Protein AF-A0A4U8YW60-F1 (afdb_monomer)

Solvent-accessible surface area (backbone atoms only — not comparable to full-atom values): 5437 Å² total; per-residue (Å²): 139,80,76,97,72,82,85,86,88,59,59,45,70,53,40,57,76,44,55,92,75,53,62,66,46,84,43,76,53,58,71,70,84,77,90,76,92,76,55,82,59,91,73,71,62,89,47,45,40,82,76,46,76,47,69,71,81,82,52,98,86,54,92,57,55,49,31,45,34,34,32,38,48,58,81,74,82,78,69,134

Radius of gyration: 14.98 Å; Cα contacts (8 Å, |Δi|>4): 83; chains: 1; bounding box: 35×24×42 Å

Secondary structure (DSSP, 8-state):
---S-------HHHHHHHGGG-SEEEEEEES-----S--PPP--GGGEEEEEEE-PPPPTT-SS-EEEEEEEE---S---

InterPro domains:
  IPR001796 Dihydrofolate reductase domain [PF00186] (3-73)
  IPR001796 Dihydrofolate reductase domain [PS51330] (1-76)
  IPR024072 Dihydrofolate reductase-like domain superfamily [G3DSA:3.40.430.10] (2-80)
  IPR024072 Dihydrofolate reductase-like domain superfamily [SSF53597] (2-73)

Sequence (80 aa):
MGADEVILAGGGDLYGALLTRVDRMYLTLVDLAPPGDVRFPHIDWSEWVERARIRPPPHPADEASFAFVEFQRLQSARDR

Nearest PDB structures (foldseek):
  4osg-assembly4_D  TM=9.563E-01  e=2.948E-05  Klebsiella pneumoniae CG43
  5w3q-assembly1_A  TM=9.609E-01  e=4.062E-05  Escherichia coli K-12
  4qi9-assembly2_B  TM=9.076E-01  e=4.062E-05  Yersinia pestis CO92
  3jw3-assembly2_B  TM=9.241E-01  e=5.248E-05  Bacillus anthracis
  6rul-assembly1_A  TM=9.432E-01  e=7.709E-05  Lama glama

Mean predicted aligned error: 4.89 Å

Structure (mmCIF, N/CA/C/O backbone):
data_AF-A0A4U8YW60-F1
#
_entry.id   AF-A0A4U8YW60-F1
#
loop_
_atom_site.group_PDB
_atom_site.id
_atom_site.type_symbol
_atom_site.label_atom_id
_atom_site.label_alt_id
_atom_site.label_comp_id
_atom_site.label_asym_id
_atom_site.label_entity_id
_atom_site.label_seq_id
_atom_site.pdbx_PDB_ins_code
_atom_site.Cartn_x
_atom_site.Cartn_y
_atom_site.Cartn_z
_atom_site.occupancy
_atom_site.B_iso_or_equiv
_atom_site.auth_seq_id
_atom_site.auth_comp_id
_atom_site.auth_asym_id
_atom_site.auth_atom_id
_atom_site.pdbx_PDB_model_num
ATOM 1 N N . MET A 1 1 ? -2.334 -13.833 25.274 1.00 51.50 1 MET A N 1
ATOM 2 C CA . MET A 1 1 ? -1.410 -13.680 24.131 1.00 51.50 1 MET A CA 1
ATOM 3 C C . MET A 1 1 ? -2.253 -13.274 22.940 1.00 51.50 1 MET A C 1
ATOM 5 O O . MET A 1 1 ? -3.204 -13.984 22.645 1.00 51.50 1 MET A O 1
ATOM 9 N N . GLY A 1 2 ? -1.972 -12.121 22.345 1.00 78.94 2 GLY A N 1
ATOM 10 C CA . GLY A 1 2 ? -2.624 -11.621 21.134 1.00 78.94 2 GLY A CA 1
ATOM 11 C C . GLY A 1 2 ? -1.553 -11.080 20.193 1.00 78.94 2 GLY A C 1
ATOM 12 O O . GLY A 1 2 ? -0.440 -10.815 20.644 1.00 78.94 2 GLY A O 1
ATOM 13 N N . ALA A 1 3 ? -1.866 -10.985 18.904 1.00 86.25 3 ALA A N 1
ATOM 14 C CA . ALA A 1 3 ? -1.016 -10.281 17.953 1.00 86.25 3 ALA A CA 1
ATOM 15 C C . ALA A 1 3 ? -1.318 -8.779 18.028 1.00 86.25 3 ALA A C 1
ATOM 17 O O . ALA A 1 3 ? -2.488 -8.406 18.118 1.00 86.25 3 ALA A O 1
ATOM 18 N N . ASP A 1 4 ? -0.282 -7.943 17.960 1.00 89.50 4 ASP A N 1
ATOM 19 C CA . ASP A 1 4 ? -0.444 -6.483 17.915 1.00 89.50 4 ASP A CA 1
ATOM 20 C C . ASP A 1 4 ? -1.045 -6.018 16.577 1.00 89.50 4 ASP A C 1
ATOM 22 O O . ASP A 1 4 ? -1.703 -4.982 16.507 1.00 89.50 4 ASP A O 1
ATOM 26 N N . GLU A 1 5 ? -0.851 -6.800 15.509 1.00 91.69 5 GLU A N 1
ATOM 27 C CA . GLU A 1 5 ? -1.385 -6.520 14.180 1.00 91.69 5 GLU A CA 1
ATOM 28 C C . GLU A 1 5 ? -1.671 -7.811 13.400 1.00 91.69 5 GLU A C 1
ATOM 30 O O . GLU A 1 5 ? -0.979 -8.822 13.548 1.00 91.69 5 GLU A O 1
ATOM 35 N N . VAL A 1 6 ? -2.697 -7.765 12.547 1.00 93.88 6 VAL A N 1
ATOM 36 C CA . VA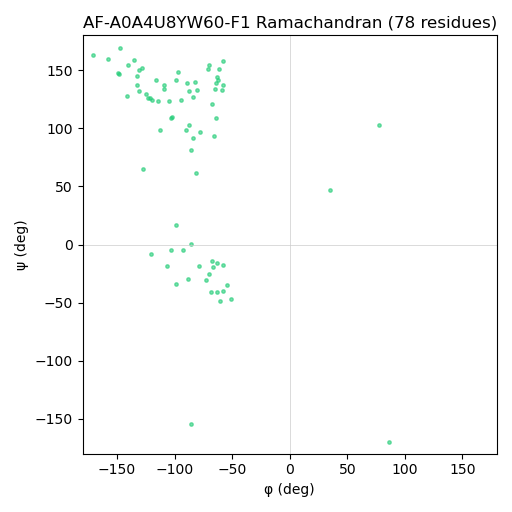L A 1 6 ? -3.043 -8.829 11.599 1.00 93.88 6 VAL A CA 1
ATOM 37 C C . VAL A 1 6 ? -2.975 -8.258 10.189 1.00 93.88 6 VAL A C 1
ATOM 39 O O . VAL A 1 6 ? -3.651 -7.279 9.879 1.00 93.88 6 VAL A O 1
ATOM 42 N N . ILE A 1 7 ? -2.176 -8.886 9.325 1.00 95.12 7 ILE A N 1
ATOM 43 C CA . ILE A 1 7 ? -1.954 -8.413 7.957 1.00 95.12 7 ILE A CA 1
ATOM 44 C C . ILE A 1 7 ? -2.898 -9.111 6.983 1.00 95.12 7 ILE A C 1
ATOM 46 O O . ILE A 1 7 ? -2.905 -10.336 6.855 1.00 95.12 7 ILE A O 1
ATOM 50 N N . LEU A 1 8 ? -3.655 -8.302 6.245 1.00 94.56 8 LEU A N 1
ATOM 51 C CA . LEU A 1 8 ? -4.454 -8.743 5.112 1.00 94.56 8 LEU A CA 1
ATOM 52 C C . LEU A 1 8 ? -3.599 -8.724 3.838 1.00 94.56 8 LEU A C 1
ATOM 54 O O . LEU A 1 8 ? -3.369 -7.665 3.262 1.00 94.56 8 LEU A O 1
ATOM 58 N N . ALA A 1 9 ? -3.134 -9.887 3.384 1.00 94.31 9 ALA A N 1
ATOM 59 C CA . ALA A 1 9 ? -2.220 -10.000 2.238 1.00 94.31 9 ALA A CA 1
ATOM 60 C C . ALA A 1 9 ? -2.909 -10.355 0.898 1.00 94.31 9 ALA A C 1
ATOM 62 O O . ALA A 1 9 ? -2.239 -10.760 -0.049 1.00 94.31 9 ALA A O 1
ATOM 63 N N . GLY A 1 10 ? -4.235 -10.187 0.801 1.00 92.75 10 GLY A N 1
ATOM 64 C CA . GLY A 1 10 ? -5.001 -10.373 -0.442 1.00 92.75 10 GLY A CA 1
ATOM 65 C C . GLY A 1 10 ? -5.460 -11.812 -0.715 1.00 92.75 10 GLY A C 1
ATOM 66 O O . GLY A 1 10 ? -5.367 -12.675 0.151 1.00 92.75 10 GLY A O 1
ATOM 67 N N . GLY A 1 11 ? -5.990 -12.136 -1.903 1.00 92.69 11 GLY A N 1
ATOM 68 C CA . GLY A 1 11 ? -6.126 -11.300 -3.112 1.00 92.69 11 GLY A CA 1
ATOM 69 C C . GLY A 1 11 ? -7.384 -10.416 -3.175 1.00 92.69 11 GLY A C 1
ATOM 70 O O . GLY A 1 11 ? -7.941 -10.050 -2.144 1.00 92.69 11 GLY A O 1
ATOM 71 N N . GLY A 1 12 ? -7.833 -10.067 -4.390 1.00 92.62 12 GLY A N 1
ATOM 72 C CA . GLY A 1 12 ? -8.912 -9.094 -4.646 1.00 92.62 12 GLY A CA 1
ATOM 73 C C . GLY A 1 12 ? -10.208 -9.336 -3.863 1.00 92.62 12 GLY A C 1
ATOM 74 O O . GLY A 1 12 ? -10.700 -8.412 -3.219 1.00 92.62 12 GLY A O 1
ATOM 75 N N . ASP A 1 13 ? -10.707 -10.574 -3.838 1.00 94.38 13 ASP A N 1
ATOM 76 C CA . ASP A 1 13 ? -11.929 -10.931 -3.096 1.00 94.38 13 ASP A CA 1
ATOM 77 C C . ASP A 1 13 ? -11.767 -10.732 -1.587 1.00 94.38 13 ASP A C 1
ATOM 79 O O . ASP A 1 13 ? -12.658 -10.215 -0.911 1.00 94.38 13 ASP A O 1
ATOM 83 N N . LEU A 1 14 ? -10.597 -11.099 -1.056 1.00 95.31 14 LEU A N 1
ATOM 84 C CA . LEU A 1 14 ? -10.295 -10.958 0.362 1.00 95.31 14 LEU A CA 1
ATOM 85 C C . LEU A 1 14 ? -10.174 -9.479 0.751 1.00 95.31 14 LEU A C 1
ATOM 87 O O . LE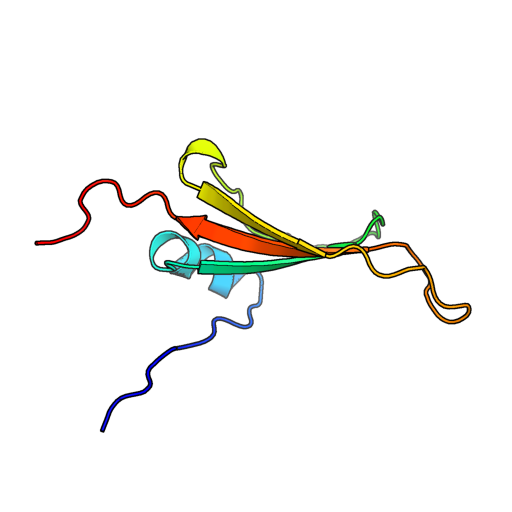U A 1 14 ? -10.709 -9.066 1.781 1.00 95.31 14 LEU A O 1
ATOM 91 N N . TYR A 1 15 ? -9.532 -8.669 -0.097 1.00 95.31 15 TYR A N 1
ATOM 92 C CA . TYR A 1 15 ? -9.515 -7.218 0.068 1.00 95.31 15 TYR A CA 1
ATOM 93 C C . TYR A 1 15 ? -10.931 -6.641 0.025 1.00 95.31 15 TYR A C 1
ATOM 95 O O . TYR A 1 15 ? -11.306 -5.906 0.934 1.00 95.31 15 TYR A O 1
ATOM 103 N N . GLY A 1 16 ? -11.746 -7.006 -0.967 1.00 93.75 16 GLY A N 1
ATOM 104 C CA . GLY A 1 16 ? -13.127 -6.532 -1.085 1.00 93.75 16 GLY A CA 1
ATOM 105 C C . GLY A 1 16 ? -13.988 -6.867 0.138 1.00 93.75 16 GLY A C 1
ATOM 106 O O . GLY A 1 16 ? -14.748 -6.022 0.605 1.00 93.75 16 GLY A O 1
ATOM 107 N N . ALA A 1 17 ? -13.827 -8.065 0.703 1.00 94.00 17 ALA A N 1
ATOM 108 C CA . ALA A 1 17 ? -14.595 -8.511 1.863 1.00 94.00 17 ALA A CA 1
ATOM 109 C C . ALA A 1 17 ? -14.191 -7.825 3.180 1.00 94.00 17 ALA A C 1
ATOM 111 O O . ALA A 1 17 ? -15.027 -7.676 4.075 1.00 94.00 17 ALA A O 1
ATOM 112 N N . LEU A 1 18 ? -12.92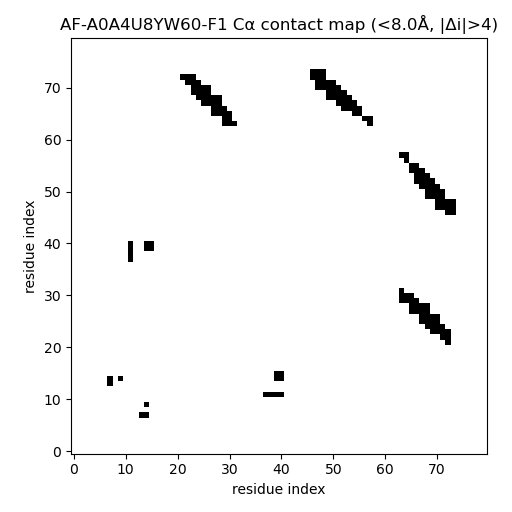0 -7.437 3.331 1.00 95.12 18 LEU A N 1
ATOM 113 C CA . LEU A 1 18 ? -12.361 -7.036 4.627 1.00 95.12 18 LEU A CA 1
ATOM 114 C C . LEU A 1 18 ? -11.816 -5.603 4.681 1.00 95.12 18 LEU A C 1
ATOM 116 O O . LEU A 1 18 ? -11.549 -5.127 5.782 1.00 95.12 18 LEU A O 1
ATOM 120 N N . LEU A 1 19 ? -11.723 -4.871 3.563 1.00 92.81 19 LEU A N 1
ATOM 121 C CA . LEU A 1 19 ? -11.193 -3.496 3.528 1.00 92.81 19 LEU A CA 1
ATOM 122 C C . LEU A 1 19 ? -11.912 -2.549 4.503 1.00 92.81 19 LEU A C 1
ATOM 124 O O . LEU A 1 19 ? -11.292 -1.678 5.111 1.00 92.81 19 LEU A O 1
ATOM 128 N N . THR A 1 20 ? -13.218 -2.723 4.703 1.00 91.81 20 THR A N 1
ATOM 129 C CA . THR A 1 20 ? -14.009 -1.889 5.625 1.00 91.81 20 THR A CA 1
ATOM 130 C C . THR A 1 20 ? -13.633 -2.080 7.096 1.00 91.81 20 THR A C 1
ATOM 132 O O . THR A 1 20 ? -14.021 -1.247 7.916 1.00 91.81 20 THR A O 1
ATOM 135 N N . ARG A 1 21 ? -12.886 -3.142 7.429 1.00 93.06 21 ARG A N 1
ATOM 136 C CA . ARG A 1 21 ? -12.441 -3.495 8.784 1.00 93.06 21 ARG A CA 1
ATOM 137 C C . ARG A 1 21 ? -10.976 -3.163 9.059 1.00 93.06 21 ARG A C 1
ATOM 139 O O . ARG A 1 21 ? -10.535 -3.378 10.179 1.00 93.06 21 ARG A O 1
ATOM 146 N N . VAL A 1 22 ? -10.218 -2.699 8.063 1.00 94.50 22 VAL A N 1
ATOM 147 C CA . VAL A 1 22 ? -8.800 -2.377 8.263 1.00 94.50 22 VAL A CA 1
ATOM 148 C C . VAL A 1 22 ? -8.632 -0.928 8.716 1.00 94.50 22 VAL A C 1
ATOM 150 O O . VAL A 1 22 ? -9.294 -0.019 8.201 1.00 94.50 22 VAL A O 1
ATOM 153 N N . ASP A 1 23 ? -7.726 -0.724 9.667 1.00 95.44 23 ASP A N 1
ATOM 154 C CA . ASP A 1 23 ? -7.390 0.594 10.215 1.00 95.44 23 ASP A CA 1
ATOM 155 C C . ASP A 1 23 ? -6.283 1.292 9.420 1.00 95.44 23 ASP A C 1
ATOM 157 O O . ASP A 1 23 ? -6.235 2.522 9.351 1.00 95.44 23 ASP A O 1
ATOM 161 N N . ARG A 1 24 ? -5.389 0.498 8.822 1.00 96.44 24 ARG A N 1
ATOM 162 C CA . ARG A 1 24 ? -4.184 0.937 8.116 1.00 96.44 24 ARG A CA 1
ATOM 163 C C . ARG A 1 24 ? -4.067 0.232 6.769 1.00 96.44 24 ARG A C 1
ATOM 165 O O . ARG A 1 24 ? -4.424 -0.938 6.645 1.00 96.44 24 ARG A O 1
ATOM 172 N N . MET A 1 25 ? -3.555 0.941 5.767 1.00 97.31 25 MET A N 1
ATOM 173 C CA . MET A 1 25 ? -3.142 0.359 4.491 1.00 97.31 25 MET A CA 1
ATOM 174 C C . MET A 1 25 ? -1.681 0.690 4.224 1.00 97.31 25 MET A C 1
ATOM 176 O O . MET A 1 25 ? -1.305 1.860 4.180 1.00 97.31 25 MET A O 1
ATOM 180 N N . TYR A 1 26 ? -0.893 -0.349 3.973 1.00 97.62 26 TYR A N 1
ATOM 181 C CA . TYR A 1 26 ? 0.464 -0.245 3.457 1.00 97.62 26 TYR A CA 1
ATOM 182 C C . TYR A 1 26 ? 0.424 -0.606 1.974 1.00 97.62 26 TYR A C 1
ATOM 184 O O . TYR A 1 26 ? 0.174 -1.758 1.621 1.00 97.62 26 TYR A O 1
ATOM 192 N N . LEU A 1 27 ? 0.602 0.389 1.108 1.00 97.50 27 LEU A N 1
ATOM 193 C CA . LEU A 1 27 ? 0.478 0.239 -0.340 1.00 97.50 27 LEU A CA 1
ATOM 194 C C . LEU A 1 27 ? 1.811 0.511 -1.033 1.00 97.50 27 LEU A C 1
ATOM 196 O O . LEU A 1 27 ? 2.514 1.466 -0.699 1.00 97.50 27 LEU A O 1
ATOM 200 N N . THR A 1 28 ? 2.100 -0.276 -2.067 1.00 97.69 28 THR A N 1
ATOM 201 C CA . THR A 1 28 ? 3.112 0.065 -3.071 1.00 97.69 28 THR A CA 1
ATOM 202 C C . THR A 1 28 ? 2.396 0.571 -4.316 1.00 97.69 28 THR A C 1
ATOM 204 O O . THR A 1 28 ? 1.732 -0.193 -5.014 1.00 97.69 28 THR A O 1
ATOM 207 N N . LEU A 1 29 ? 2.513 1.868 -4.593 1.00 97.38 29 LEU A N 1
ATOM 208 C CA . LEU A 1 29 ? 1.965 2.489 -5.796 1.00 97.38 29 LEU A CA 1
ATOM 209 C C . LEU A 1 29 ? 3.019 2.431 -6.903 1.00 97.38 29 LEU A C 1
ATOM 211 O O . LEU A 1 29 ? 3.937 3.251 -6.911 1.00 97.38 29 LEU A O 1
ATOM 215 N N . VAL A 1 30 ? 2.908 1.444 -7.790 1.00 97.50 30 VAL A N 1
ATOM 216 C CA . VAL A 1 30 ? 3.807 1.250 -8.940 1.00 97.50 30 VAL A CA 1
ATOM 217 C C . VAL A 1 30 ? 3.300 2.064 -10.129 1.00 97.50 30 VAL A C 1
ATOM 219 O O . VAL A 1 30 ? 2.118 1.993 -10.458 1.00 97.50 30 VAL A O 1
ATOM 222 N N . ASP A 1 31 ? 4.182 2.821 -10.780 1.00 96.88 31 ASP A N 1
ATOM 223 C CA . ASP A 1 31 ? 3.862 3.641 -11.956 1.00 96.88 31 ASP A CA 1
ATOM 224 C C . ASP A 1 31 ? 3.840 2.792 -13.240 1.00 96.88 31 ASP A C 1
ATOM 226 O O . ASP A 1 31 ? 4.660 2.947 -14.143 1.00 96.88 31 ASP A O 1
ATOM 230 N N . LEU A 1 32 ? 2.926 1.817 -13.273 1.00 96.31 32 LEU A N 1
ATOM 231 C CA . LEU A 1 32 ? 2.657 0.936 -14.408 1.00 96.31 32 LEU A CA 1
ATOM 232 C C . LEU A 1 32 ? 1.157 0.689 -14.553 1.00 96.31 32 LEU A C 1
ATOM 234 O O . LEU A 1 32 ? 0.401 0.695 -13.583 1.00 96.31 32 LEU A O 1
ATOM 238 N N . ALA A 1 33 ? 0.742 0.380 -15.779 1.00 95.00 33 ALA A N 1
ATOM 239 C CA . ALA A 1 33 ? -0.624 -0.020 -16.101 1.00 95.00 33 ALA A CA 1
ATOM 240 C C . ALA A 1 33 ? -0.638 -1.351 -16.881 1.00 95.00 33 ALA A C 1
ATOM 242 O O . ALA A 1 33 ? -0.997 -1.364 -18.061 1.00 95.00 33 ALA A O 1
ATOM 243 N N . PRO A 1 34 ? -0.208 -2.475 -16.272 1.00 94.88 34 PRO A N 1
ATOM 244 C CA . PRO A 1 34 ? -0.212 -3.764 -16.950 1.00 94.88 34 PRO A CA 1
ATOM 245 C 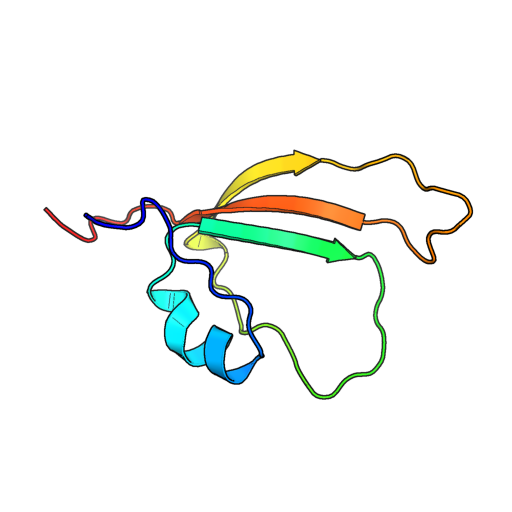C . PRO A 1 34 ? -1.649 -4.271 -17.158 1.00 94.88 34 PRO A C 1
ATOM 247 O O . PRO A 1 34 ? -2.554 -3.934 -16.384 1.00 94.88 34 PRO A O 1
ATOM 250 N N . PRO A 1 35 ? -1.886 -5.118 -18.174 1.00 96.50 35 PRO A N 1
ATOM 251 C CA . PRO A 1 35 ? -3.143 -5.838 -18.274 1.00 96.50 35 PRO A CA 1
ATOM 252 C C . PRO A 1 35 ? -3.302 -6.788 -17.079 1.00 96.50 35 PRO A C 1
ATOM 254 O O . PRO A 1 35 ? -2.342 -7.391 -16.605 1.00 96.50 35 PRO A O 1
ATOM 257 N N . GLY A 1 36 ? -4.535 -6.943 -16.614 1.00 94.00 36 GLY A N 1
ATOM 258 C CA . GLY A 1 36 ? -4.881 -7.870 -15.543 1.00 94.00 36 GLY A CA 1
ATOM 259 C C . GLY A 1 36 ? -6.390 -7.987 -15.397 1.00 94.00 36 GLY A C 1
ATOM 260 O O . GLY A 1 36 ? -7.134 -7.110 -15.848 1.00 94.00 36 GLY A O 1
ATOM 261 N N . ASP A 1 37 ? -6.843 -9.030 -14.724 1.00 95.88 37 ASP A N 1
ATOM 262 C CA . ASP A 1 37 ? -8.246 -9.369 -14.456 1.00 95.88 37 ASP A CA 1
ATOM 263 C C . ASP A 1 37 ? -8.655 -9.124 -12.992 1.00 95.88 37 ASP A C 1
ATOM 265 O O . ASP A 1 37 ? -9.832 -8.928 -12.704 1.00 95.88 37 ASP A O 1
ATOM 269 N N . VAL A 1 38 ? -7.684 -9.026 -12.081 1.00 95.06 38 VAL A N 1
ATOM 270 C CA . VAL A 1 38 ? -7.891 -8.661 -10.672 1.00 95.06 38 VAL A CA 1
ATOM 271 C C . VAL A 1 38 ? -7.589 -7.177 -10.442 1.00 95.06 38 VAL A C 1
ATOM 273 O O . VAL A 1 38 ? -6.657 -6.612 -11.022 1.00 95.06 38 VAL A O 1
ATOM 276 N N . ARG A 1 39 ? -8.382 -6.511 -9.595 1.00 93.69 39 ARG A N 1
ATOM 277 C CA . ARG A 1 39 ? -8.171 -5.115 -9.179 1.00 93.69 39 ARG A CA 1
ATOM 278 C C . ARG A 1 39 ? -8.203 -4.996 -7.663 1.00 93.69 39 ARG A C 1
ATOM 280 O O . ARG A 1 39 ? -8.889 -5.761 -6.989 1.00 93.69 39 ARG A O 1
ATOM 287 N N . PHE A 1 40 ? -7.483 -4.006 -7.140 1.00 94.69 40 PHE A N 1
ATOM 288 C CA . PHE A 1 40 ? -7.710 -3.553 -5.773 1.00 94.69 40 PHE A CA 1
ATOM 289 C C . PHE A 1 40 ? -9.136 -2.970 -5.681 1.00 94.69 40 PHE A C 1
ATOM 291 O O . PHE A 1 40 ? -9.568 -2.313 -6.635 1.00 94.69 40 PHE A O 1
ATOM 298 N N . PRO A 1 41 ? -9.892 -3.231 -4.600 1.00 94.06 41 PRO A N 1
ATOM 299 C CA . PRO A 1 41 ? -11.252 -2.715 -4.444 1.00 94.06 41 PRO A CA 1
ATOM 300 C C . PRO A 1 41 ? -11.312 -1.183 -4.516 1.00 94.06 41 PRO A C 1
ATOM 302 O O . PRO A 1 41 ? -10.330 -0.492 -4.251 1.00 94.06 41 PRO A O 1
ATOM 305 N N . HIS A 1 42 ? -12.491 -0.649 -4.845 1.00 93.81 42 HIS A N 1
ATOM 306 C CA . HIS A 1 42 ? -12.738 0.792 -4.808 1.00 93.81 42 HIS A CA 1
ATOM 307 C C . HIS A 1 42 ? -12.506 1.346 -3.393 1.00 93.81 42 HIS A C 1
ATOM 309 O O . HIS A 1 42 ? -13.016 0.796 -2.416 1.00 93.81 42 HIS A O 1
ATOM 315 N N . ILE A 1 43 ? -11.778 2.459 -3.300 1.00 92.88 43 ILE A N 1
ATOM 316 C CA . ILE A 1 43 ? -11.472 3.148 -2.044 1.00 92.88 43 ILE A CA 1
ATOM 317 C C . ILE A 1 43 ? -12.152 4.516 -2.070 1.00 92.88 43 ILE A C 1
ATOM 319 O O . ILE A 1 43 ? -11.889 5.323 -2.961 1.00 92.88 43 ILE A O 1
ATOM 323 N N . ASP A 1 44 ? -12.993 4.794 -1.074 1.00 94.06 44 ASP A N 1
ATOM 324 C CA . ASP A 1 44 ? -13.397 6.167 -0.778 1.00 94.06 44 ASP A CA 1
ATOM 325 C C . ASP A 1 44 ? -12.260 6.860 -0.022 1.00 94.06 44 ASP A C 1
ATOM 327 O O . ASP A 1 44 ? -12.105 6.706 1.189 1.00 94.06 44 ASP A O 1
ATOM 331 N N . TRP A 1 45 ? -11.430 7.605 -0.750 1.00 94.62 45 TRP A N 1
ATOM 332 C CA . TRP A 1 45 ? -10.271 8.297 -0.187 1.00 94.62 45 TRP A CA 1
ATOM 333 C C . TRP A 1 45 ? -10.631 9.366 0.847 1.00 94.62 45 TRP A C 1
ATOM 335 O O . TRP A 1 45 ? -9.754 9.762 1.610 1.00 94.62 45 TRP A O 1
ATOM 345 N N . SER A 1 46 ? -11.893 9.806 0.924 1.00 95.50 46 SER A N 1
ATOM 346 C CA . SER A 1 46 ? -12.329 10.728 1.977 1.00 95.50 46 SER A CA 1
ATOM 347 C C . SER A 1 46 ? -12.289 10.095 3.372 1.00 95.50 46 SER A C 1
ATOM 349 O O . SER A 1 46 ? -12.206 10.818 4.359 1.00 95.50 46 SER A O 1
ATOM 351 N N . GLU A 1 47 ? -12.266 8.760 3.467 1.00 95.50 47 GLU A N 1
ATOM 352 C CA . GLU A 1 47 ? -12.133 8.022 4.726 1.00 95.50 47 GLU A CA 1
ATOM 353 C C . GLU A 1 47 ? -10.674 7.822 5.168 1.00 95.50 47 GLU A C 1
ATOM 355 O O . GLU A 1 47 ? -10.436 7.192 6.199 1.00 95.50 47 GLU A O 1
ATOM 360 N N . TRP A 1 48 ? -9.685 8.311 4.416 1.00 96.88 48 TRP A N 1
ATOM 361 C CA . TRP A 1 48 ? -8.272 7.994 4.635 1.00 96.88 48 TRP A CA 1
ATOM 362 C C . TRP A 1 48 ? -7.397 9.241 4.668 1.00 96.88 48 TRP A C 1
ATOM 364 O O . TRP A 1 48 ? -7.644 10.232 3.990 1.00 96.88 48 TRP A O 1
ATOM 374 N N . VAL A 1 49 ? -6.313 9.163 5.436 1.00 97.88 49 VAL A N 1
ATOM 375 C CA . VAL A 1 49 ? -5.244 10.159 5.442 1.00 97.88 49 VAL A CA 1
ATOM 376 C C . VAL A 1 49 ? -3.912 9.482 5.167 1.00 97.88 49 VAL A C 1
ATOM 378 O O . VAL A 1 49 ? -3.559 8.492 5.807 1.00 97.88 49 VAL A O 1
ATOM 381 N N . GLU A 1 50 ? -3.165 10.026 4.211 1.00 98.12 50 GLU A N 1
ATOM 38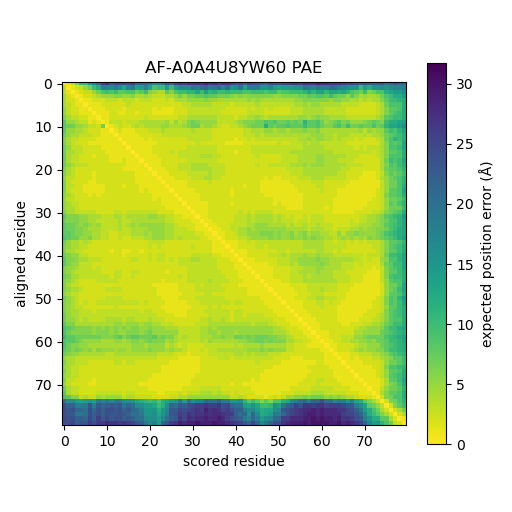2 C CA . GLU A 1 50 ? -1.783 9.626 3.962 1.00 98.12 50 GLU A CA 1
ATOM 383 C C . GLU A 1 50 ? -0.915 10.061 5.152 1.00 98.12 50 GLU A C 1
ATOM 385 O O . GLU A 1 50 ? -0.871 11.240 5.507 1.00 98.12 50 GLU A O 1
ATOM 390 N N . ARG A 1 51 ? -0.256 9.102 5.805 1.00 98.25 51 ARG A N 1
ATOM 391 C CA . ARG A 1 51 ? 0.622 9.340 6.961 1.00 98.25 51 ARG A CA 1
ATOM 392 C C . ARG A 1 51 ? 2.087 9.383 6.580 1.00 98.25 51 ARG A C 1
ATOM 394 O O . ARG A 1 51 ? 2.844 10.150 7.168 1.00 98.25 51 ARG A O 1
ATOM 401 N N . ALA A 1 52 ? 2.470 8.583 5.596 1.00 98.44 52 ALA A N 1
ATOM 402 C CA . ALA A 1 52 ? 3.831 8.533 5.106 1.00 98.44 52 ALA A CA 1
ATOM 403 C C . ALA A 1 52 ? 3.844 8.210 3.617 1.00 98.44 52 ALA A C 1
ATOM 405 O O . ALA A 1 52 ? 3.026 7.432 3.125 1.00 98.44 52 ALA A O 1
ATOM 406 N N . ARG A 1 53 ? 4.831 8.775 2.922 1.00 98.62 53 ARG A N 1
ATOM 407 C CA . ARG A 1 53 ? 5.177 8.416 1.552 1.00 98.62 53 ARG A CA 1
ATOM 408 C C . ARG A 1 53 ? 6.681 8.435 1.385 1.00 98.62 53 ARG A C 1
ATOM 410 O O . ARG A 1 53 ? 7.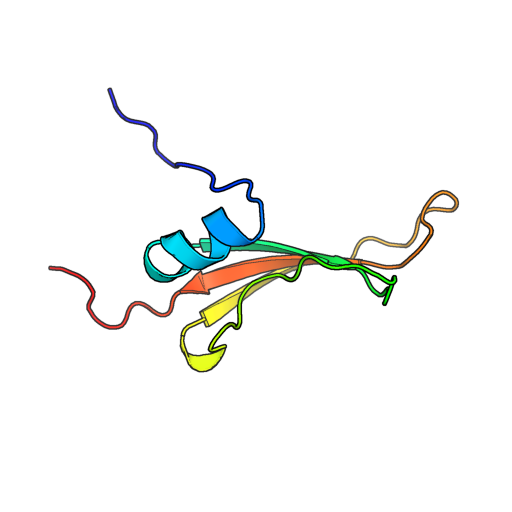332 9.438 1.664 1.00 98.62 53 ARG A O 1
ATOM 417 N N . ILE A 1 54 ? 7.216 7.336 0.871 1.00 98.56 54 ILE A N 1
ATOM 418 C CA . ILE A 1 54 ? 8.629 7.191 0.539 1.00 98.56 54 ILE A CA 1
ATOM 419 C C . ILE A 1 54 ? 8.724 6.868 -0.947 1.00 98.56 54 ILE A C 1
ATOM 421 O O . ILE A 1 54 ? 8.095 5.925 -1.426 1.00 98.56 54 ILE A O 1
ATOM 425 N N . ARG A 1 55 ? 9.513 7.660 -1.677 1.00 98.25 55 A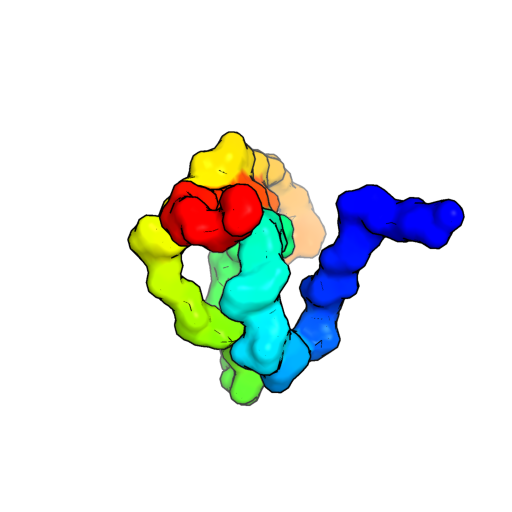RG A N 1
ATOM 426 C CA . ARG A 1 55 ? 9.863 7.421 -3.082 1.00 98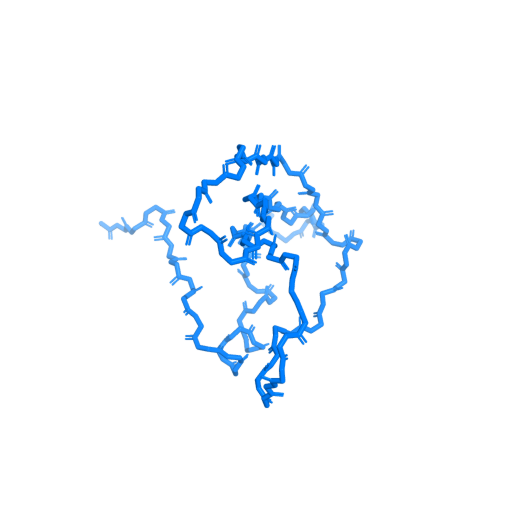.25 55 ARG A CA 1
ATOM 427 C C . ARG A 1 55 ? 11.351 7.091 -3.159 1.00 98.25 55 ARG A C 1
ATOM 429 O O . ARG A 1 55 ? 12.161 8.017 -3.089 1.00 98.25 55 ARG A O 1
ATOM 436 N N . PRO A 1 56 ? 11.723 5.806 -3.235 1.00 97.44 56 PRO A N 1
ATOM 437 C CA . PRO A 1 56 ? 13.110 5.430 -3.457 1.00 97.44 56 PRO A CA 1
ATOM 438 C C . PRO A 1 56 ? 13.616 5.972 -4.803 1.00 97.44 56 PRO A C 1
ATOM 440 O O . PRO A 1 56 ? 12.821 6.128 -5.735 1.00 97.44 56 PRO A O 1
ATOM 443 N N . PRO A 1 57 ? 14.922 6.261 -4.933 1.00 97.06 57 PRO A N 1
ATOM 444 C CA . PRO A 1 57 ? 15.511 6.484 -6.246 1.00 97.06 57 PRO A CA 1
ATOM 445 C C . PRO A 1 57 ? 15.385 5.197 -7.084 1.00 97.06 57 PRO A C 1
ATOM 447 O O . PRO A 1 57 ? 15.571 4.113 -6.527 1.00 97.06 57 PRO A O 1
ATOM 450 N N . PRO A 1 58 ? 15.104 5.292 -8.396 1.00 95.56 58 PRO A N 1
ATOM 451 C CA . PRO A 1 58 ? 15.048 4.119 -9.262 1.00 95.56 58 PRO A CA 1
ATOM 452 C C . PRO A 1 58 ? 16.366 3.340 -9.254 1.00 95.56 58 PRO A C 1
ATOM 454 O O . PRO A 1 58 ? 17.447 3.933 -9.335 1.00 95.56 58 PRO A O 1
ATOM 457 N N . HIS A 1 59 ? 16.280 2.015 -9.201 1.00 96.00 59 HIS A N 1
ATOM 458 C CA . HIS A 1 59 ? 17.410 1.113 -9.370 1.00 96.00 59 HIS A CA 1
ATOM 459 C C . HIS A 1 59 ? 17.473 0.602 -10.824 1.00 96.00 59 HIS A C 1
ATOM 461 O O . HIS A 1 59 ? 16.429 0.404 -11.439 1.00 96.00 59 HIS A O 1
ATOM 467 N N . PRO A 1 60 ? 18.659 0.315 -11.402 1.00 95.81 60 PRO A N 1
ATOM 468 C CA . PRO A 1 60 ? 18.767 -0.203 -12.775 1.00 95.81 60 PRO A CA 1
ATOM 469 C C . PRO A 1 60 ? 18.016 -1.513 -13.061 1.00 95.81 60 PRO A C 1
ATOM 471 O O . PRO A 1 60 ? 17.828 -1.863 -14.220 1.00 95.81 60 PRO A O 1
ATOM 474 N N . ALA A 1 61 ? 17.638 -2.253 -12.017 1.00 96.00 61 ALA A N 1
ATOM 475 C CA . ALA A 1 61 ? 16.849 -3.481 -12.124 1.00 96.00 61 ALA A CA 1
ATOM 476 C C . ALA A 1 61 ? 15.332 -3.248 -11.994 1.00 96.00 61 ALA A C 1
ATOM 478 O O . ALA A 1 61 ? 14.572 -4.201 -12.136 1.00 96.00 61 ALA A O 1
ATOM 479 N N . ASP A 1 62 ? 14.894 -2.021 -11.703 1.00 95.31 62 ASP A N 1
ATOM 480 C CA . ASP A 1 62 ? 13.477 -1.693 -11.596 1.00 95.31 62 ASP A CA 1
ATOM 481 C C . ASP A 1 62 ? 12.883 -1.477 -12.989 1.00 95.31 62 ASP A C 1
ATOM 483 O O . ASP A 1 62 ? 13.411 -0.720 -13.805 1.00 95.31 62 ASP A O 1
ATOM 487 N N . GLU A 1 63 ? 11.732 -2.092 -13.244 1.00 95.38 63 GLU A N 1
ATOM 488 C CA . GLU A 1 63 ? 10.967 -1.866 -14.475 1.00 95.38 63 GLU A CA 1
ATOM 489 C C . GLU A 1 63 ? 10.156 -0.561 -14.421 1.00 95.38 63 GLU A C 1
ATOM 491 O O . GLU A 1 63 ? 9.738 -0.043 -15.456 1.00 95.38 63 GLU A O 1
ATOM 496 N N . ALA A 1 64 ? 9.932 -0.019 -13.217 1.00 96.88 64 ALA A N 1
ATOM 497 C CA . ALA A 1 64 ? 9.184 1.211 -13.006 1.00 96.88 64 ALA A CA 1
ATOM 498 C C . ALA A 1 64 ? 9.507 1.897 -11.680 1.00 96.88 64 ALA A C 1
ATOM 500 O O . ALA A 1 64 ? 9.943 1.279 -10.711 1.00 96.88 64 ALA A O 1
ATOM 501 N N . SER A 1 65 ? 9.201 3.193 -11.628 1.00 97.81 65 SER A N 1
ATOM 502 C CA . SER A 1 65 ? 9.186 3.942 -10.373 1.00 97.81 65 SER A CA 1
ATOM 503 C C . SER A 1 65 ? 8.006 3.515 -9.502 1.00 97.81 65 SER A C 1
ATOM 505 O O . SER A 1 65 ? 6.943 3.141 -9.997 1.00 97.81 65 SER A O 1
ATOM 507 N N . PHE A 1 66 ? 8.165 3.618 -8.186 1.00 98.12 66 PHE A N 1
ATOM 508 C CA . PHE A 1 66 ? 7.099 3.316 -7.239 1.00 98.12 66 PHE A CA 1
ATOM 509 C C . PHE A 1 66 ? 7.191 4.190 -5.985 1.00 98.12 66 PHE A C 1
ATOM 511 O O . PHE A 1 66 ? 8.165 4.912 -5.757 1.00 98.12 66 PHE A O 1
ATOM 518 N N . ALA A 1 67 ? 6.145 4.147 -5.164 1.00 98.44 67 ALA A N 1
ATOM 519 C CA . ALA A 1 67 ? 6.137 4.749 -3.839 1.00 98.44 67 ALA A CA 1
ATOM 520 C C . ALA A 1 67 ? 5.581 3.768 -2.807 1.00 98.44 67 ALA A C 1
ATOM 522 O O . ALA A 1 67 ? 4.551 3.142 -3.054 1.00 98.44 67 ALA A O 1
ATOM 523 N N . PHE A 1 68 ? 6.213 3.700 -1.638 1.00 98.56 68 PHE A N 1
ATOM 524 C CA . PHE A 1 68 ? 5.596 3.114 -0.450 1.00 98.56 68 PHE A CA 1
ATOM 525 C C . PHE A 1 68 ? 4.738 4.179 0.219 1.00 98.56 68 PHE A C 1
ATOM 527 O O . PHE A 1 68 ? 5.227 5.283 0.476 1.00 98.56 68 PHE A O 1
ATOM 534 N N . VAL A 1 69 ? 3.472 3.867 0.474 1.00 98.56 69 VAL A N 1
ATOM 535 C CA . VAL A 1 69 ? 2.513 4.797 1.069 1.00 98.56 69 VAL A CA 1
ATOM 536 C C . VAL A 1 69 ? 1.789 4.122 2.222 1.00 98.56 69 VAL A C 1
ATOM 538 O O . VAL A 1 69 ? 1.291 3.006 2.087 1.00 98.56 69 VAL A O 1
ATOM 541 N N . GLU A 1 70 ? 1.722 4.821 3.348 1.00 98.44 70 GLU A N 1
ATOM 542 C CA . GLU A 1 70 ? 0.908 4.432 4.492 1.00 98.44 70 GLU A CA 1
ATOM 543 C C . GLU A 1 70 ? -0.328 5.324 4.554 1.00 98.44 70 GLU A C 1
ATOM 545 O O . GLU A 1 70 ? -0.218 6.551 4.646 1.00 98.44 70 GLU A O 1
ATOM 550 N N . PHE A 1 71 ? -1.503 4.703 4.550 1.00 98.12 71 PHE A N 1
ATOM 551 C CA . PHE A 1 71 ? -2.765 5.366 4.843 1.00 98.12 71 PHE A CA 1
ATOM 552 C C . PHE A 1 71 ? -3.299 4.909 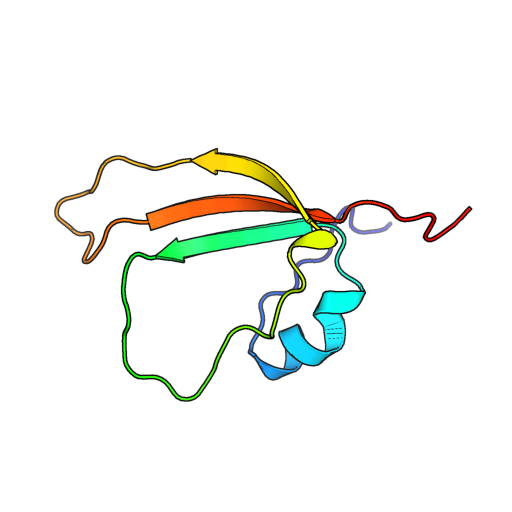6.195 1.00 98.12 71 PHE A C 1
ATOM 554 O O . PHE A 1 71 ? -3.331 3.718 6.496 1.00 98.12 71 PHE A O 1
ATOM 561 N N . GLN A 1 72 ? -3.794 5.864 6.973 1.00 97.50 72 GLN A N 1
ATOM 562 C CA . GLN A 1 72 ? -4.554 5.623 8.192 1.00 97.50 72 GLN A CA 1
ATOM 563 C C . GLN A 1 72 ? -6.008 6.006 7.935 1.00 97.50 72 GLN A C 1
ATOM 565 O O . GLN A 1 72 ? -6.280 7.079 7.393 1.00 97.50 72 GLN A O 1
ATOM 570 N N . ARG A 1 73 ? -6.952 5.160 8.342 1.00 95.62 73 ARG A N 1
ATOM 571 C CA . ARG A 1 73 ? -8.375 5.492 8.268 1.00 95.62 73 ARG A CA 1
ATOM 572 C C . ARG A 1 73 ? -8.679 6.667 9.201 1.00 95.62 73 ARG A C 1
ATOM 574 O O . ARG A 1 73 ? -8.249 6.669 10.358 1.00 95.62 73 ARG A O 1
ATOM 581 N N . LEU A 1 74 ? -9.421 7.660 8.716 1.00 92.25 74 LEU A N 1
ATOM 582 C CA . LEU A 1 74 ? -9.994 8.716 9.540 1.00 92.25 74 LEU A CA 1
ATOM 583 C C . LEU A 1 74 ? -11.000 8.063 10.486 1.00 92.25 74 LEU A C 1
ATOM 585 O O . LEU A 1 74 ? -12.049 7.575 10.062 1.00 92.25 74 LEU A O 1
ATOM 589 N N . GLN A 1 75 ? -10.661 8.003 11.771 1.00 71.25 75 GLN A N 1
ATOM 590 C CA . GLN A 1 75 ? -11.548 7.449 12.786 1.00 71.25 75 GLN A CA 1
ATOM 591 C C . GLN A 1 75 ? -12.781 8.346 12.916 1.00 71.25 75 GLN A C 1
ATOM 593 O O . GLN A 1 75 ? -12.795 9.321 13.662 1.00 71.25 75 GLN A O 1
ATOM 598 N N . SER A 1 76 ? -13.837 8.006 12.189 1.00 52.53 76 SER A N 1
ATOM 599 C CA . SER A 1 76 ? -15.170 8.538 12.436 1.00 52.53 76 SER A CA 1
ATOM 600 C C . SER A 1 76 ? -15.797 7.661 13.506 1.00 52.53 76 SER A C 1
ATOM 602 O O . SER A 1 76 ? -16.484 6.708 13.165 1.00 52.53 76 SER A O 1
ATOM 604 N N . ALA A 1 77 ? -15.459 7.917 14.776 1.00 47.62 77 ALA A N 1
ATOM 605 C CA . ALA A 1 77 ? -16.103 7.348 15.967 1.00 47.62 77 ALA A CA 1
ATOM 606 C C . ALA A 1 77 ? -16.592 5.887 15.822 1.00 47.62 77 ALA A C 1
ATOM 608 O O . ALA A 1 77 ? -17.728 5.575 16.172 1.00 47.62 77 ALA A O 1
ATOM 609 N N . ARG A 1 78 ? -15.755 4.992 15.284 1.00 54.72 78 ARG A N 1
ATOM 610 C CA . ARG A 1 78 ? -15.963 3.551 15.433 1.00 54.72 78 ARG A CA 1
ATOM 611 C C . ARG A 1 78 ? -15.339 3.186 16.778 1.00 54.72 78 ARG A C 1
ATOM 613 O O . ARG A 1 78 ? -14.135 2.984 16.852 1.00 54.72 78 ARG A O 1
ATOM 620 N N . ASP A 1 79 ? -16.191 3.234 17.801 1.00 40.19 79 ASP A N 1
ATOM 621 C CA . ASP A 1 79 ? -16.042 2.661 19.148 1.00 40.19 79 ASP A CA 1
ATOM 622 C C . ASP A 1 79 ? -15.116 3.456 20.105 1.00 40.19 79 ASP A C 1
ATOM 624 O O . ASP A 1 79 ? -13.903 3.539 19.937 1.00 40.19 79 ASP A O 1
ATOM 628 N N . ARG A 1 80 ? -15.642 4.229 21.066 1.00 35.12 80 ARG A N 1
ATOM 629 C CA . ARG A 1 80 ? -16.013 3.727 22.410 1.00 35.12 80 ARG A CA 1
ATOM 630 C C . ARG A 1 80 ? -16.969 2.548 22.460 1.00 35.12 80 ARG A C 1
ATOM 632 O O . ARG A 1 80 ? -18.028 2.636 21.809 1.00 35.12 80 ARG A O 1
#

Organism: Methylocella tundrae (NCBI:txid227605)

Foldseek 3Di:
DDDPDDDDPDDQVSQVVCVVPDFKDWDKAWPDDDDDDGDHDDDPCVQKDWPDKDWDDDDPPDPTTIITIMIGGDPPPPDD

pLDDT: mean 91.37, std 13.38, range [35.12, 98.62]